Protein AF-A0A932HZC5-F1 (afdb_monomer_lite)

Structure (mmCIF, N/CA/C/O backbone):
data_AF-A0A932HZC5-F1
#
_entry.id   AF-A0A932HZC5-F1
#
loop_
_atom_site.group_PDB
_atom_site.id
_atom_site.type_symbol
_atom_site.label_atom_id
_atom_site.label_alt_id
_atom_site.label_comp_id
_atom_site.label_asym_id
_atom_site.label_entity_id
_atom_site.label_seq_id
_atom_site.pdbx_PDB_ins_code
_atom_site.Cartn_x
_atom_site.Cartn_y
_atom_site.Cartn_z
_atom_site.occupancy
_atom_site.B_iso_or_equiv
_atom_site.auth_seq_id
_atom_site.auth_comp_id
_atom_site.auth_asym_id
_atom_site.auth_atom_id
_atom_site.pdbx_PDB_model_num
ATOM 1 N N . MET A 1 1 ? -11.904 17.164 24.511 1.00 53.81 1 MET A N 1
ATOM 2 C CA . MET A 1 1 ? -12.960 16.806 25.486 1.00 53.81 1 MET A CA 1
ATOM 3 C C . MET A 1 1 ? -12.535 15.476 26.100 1.00 53.81 1 MET A C 1
ATOM 5 O O . MET A 1 1 ? -12.261 14.572 25.329 1.00 53.81 1 MET A O 1
ATOM 9 N N . ASN A 1 2 ? -12.337 15.375 27.420 1.00 72.38 2 ASN A N 1
ATOM 10 C CA . ASN A 1 2 ? -11.712 14.192 28.037 1.00 72.38 2 ASN A CA 1
ATOM 11 C C . ASN A 1 2 ? -12.792 13.166 28.429 1.00 72.38 2 ASN A C 1
ATOM 13 O O . ASN A 1 2 ? -13.271 13.153 29.562 1.00 72.38 2 ASN A O 1
ATOM 17 N N . ASP A 1 3 ? -13.264 12.390 27.454 1.00 83.00 3 ASP A N 1
ATOM 18 C CA . ASP A 1 3 ? -14.324 11.398 27.651 1.00 83.00 3 ASP A CA 1
ATOM 19 C C . ASP A 1 3 ? -13.730 10.025 28.010 1.00 83.00 3 ASP A C 1
ATOM 21 O O . ASP A 1 3 ? -13.139 9.326 27.185 1.00 83.00 3 ASP A O 1
ATOM 25 N N . ASN A 1 4 ? -13.889 9.651 29.281 1.00 90.38 4 ASN A N 1
ATOM 26 C CA . ASN A 1 4 ? -13.332 8.430 29.867 1.00 90.38 4 ASN A CA 1
ATOM 27 C C . ASN A 1 4 ? -14.259 7.211 29.763 1.00 90.38 4 ASN A C 1
ATOM 29 O O . ASN A 1 4 ? -13.963 6.169 30.356 1.00 90.38 4 ASN A O 1
ATOM 33 N N . ARG A 1 5 ? -15.377 7.313 29.036 1.00 91.12 5 ARG A N 1
ATOM 34 C CA . ARG A 1 5 ? -16.278 6.176 28.824 1.00 91.12 5 ARG A CA 1
ATOM 35 C C . ARG A 1 5 ? -15.566 5.045 28.085 1.00 91.12 5 ARG A C 1
ATOM 37 O O . ARG A 1 5 ? -14.747 5.274 27.189 1.00 91.12 5 ARG A O 1
ATOM 44 N N . LYS A 1 6 ? -15.889 3.808 28.460 1.00 92.38 6 LYS A N 1
ATOM 45 C CA . LYS A 1 6 ? -15.480 2.595 27.748 1.00 92.38 6 LYS A CA 1
ATOM 46 C C . LYS A 1 6 ? -16.564 2.189 26.758 1.00 92.38 6 LYS A C 1
ATOM 48 O O . LYS A 1 6 ? -17.717 2.580 26.901 1.00 92.38 6 LYS A O 1
ATOM 53 N N . PHE A 1 7 ? -16.219 1.356 25.780 1.00 90.56 7 PHE A N 1
ATOM 54 C CA . PHE A 1 7 ? -17.148 0.918 24.734 1.00 90.56 7 PHE A CA 1
ATOM 55 C C . PHE A 1 7 ? -18.471 0.349 25.274 1.00 90.56 7 PHE A C 1
ATOM 57 O O . PHE A 1 7 ? -19.540 0.633 24.736 1.00 90.56 7 PHE A O 1
ATOM 64 N N . LYS A 1 8 ? -18.426 -0.399 26.382 1.00 90.19 8 LYS A N 1
ATOM 65 C CA . LYS A 1 8 ? -19.622 -0.951 27.041 1.00 90.19 8 LYS A CA 1
ATOM 66 C C . LYS A 1 8 ? -20.628 0.116 27.507 1.00 90.19 8 LYS A C 1
ATOM 68 O O . LYS A 1 8 ? -21.814 -0.195 27.580 1.00 90.19 8 LYS A O 1
ATOM 73 N N . ASP A 1 9 ? -20.161 1.334 27.783 1.00 92.06 9 ASP A N 1
ATOM 74 C CA . ASP A 1 9 ? -20.947 2.434 28.357 1.00 92.06 9 ASP A CA 1
ATOM 75 C C . ASP A 1 9 ? -21.712 3.232 27.282 1.00 92.06 9 ASP A C 1
ATOM 77 O O . ASP A 1 9 ? -22.499 4.122 27.604 1.00 92.06 9 ASP A O 1
ATOM 81 N N . PHE A 1 10 ? -21.482 2.937 25.998 1.00 90.81 10 PHE A N 1
ATOM 82 C CA . PHE A 1 10 ? -22.176 3.577 24.882 1.00 90.81 10 PHE A CA 1
ATOM 83 C C . PHE A 1 10 ? -23.507 2.879 24.558 1.00 90.81 10 PHE A C 1
ATOM 85 O O . PHE A 1 10 ? -23.646 1.675 24.801 1.00 90.81 10 PHE A O 1
ATOM 92 N N . PRO A 1 11 ? -24.489 3.606 23.997 1.00 93.75 11 PRO A N 1
ATOM 93 C CA . PRO A 1 11 ? -25.746 3.008 23.568 1.00 93.75 11 PRO A CA 1
ATOM 94 C C . PRO A 1 11 ? -25.547 2.043 22.384 1.00 93.75 11 PRO A C 1
ATOM 96 O O . PRO A 1 11 ? -24.526 2.068 21.688 1.00 93.75 11 PRO A O 1
ATOM 99 N N . ASP A 1 12 ? -26.490 1.117 22.211 1.00 92.31 12 ASP A N 1
ATOM 100 C CA . ASP A 1 12 ? -26.321 -0.040 21.319 1.00 92.31 12 ASP A CA 1
ATOM 101 C C . ASP A 1 12 ? -26.259 0.334 19.832 1.00 92.31 12 ASP A C 1
ATOM 103 O O . ASP A 1 12 ? -25.572 -0.326 19.049 1.00 92.31 12 ASP A O 1
ATOM 107 N N . ASP A 1 13 ? -26.902 1.434 19.447 1.00 92.06 13 ASP A N 1
ATOM 108 C CA . ASP A 1 13 ? -26.810 2.034 18.115 1.00 92.06 13 ASP A CA 1
ATOM 109 C C . ASP A 1 13 ? -25.368 2.451 17.783 1.00 92.06 13 ASP A C 1
ATOM 111 O O . ASP A 1 13 ? -24.840 2.123 16.716 1.00 92.06 13 ASP A O 1
ATOM 115 N N . TYR A 1 14 ? -24.689 3.096 18.734 1.00 89.19 14 TYR A N 1
ATOM 116 C CA . TYR A 1 14 ? -23.293 3.491 18.598 1.00 89.19 14 TYR A CA 1
ATOM 117 C C . TYR A 1 14 ? -22.369 2.272 18.530 1.00 89.19 14 TYR A C 1
ATOM 119 O O . TYR A 1 14 ? -21.475 2.207 17.683 1.00 89.19 14 TYR A O 1
ATOM 127 N N . LYS A 1 15 ? -22.607 1.270 19.384 1.00 88.12 15 LYS A N 1
ATOM 128 C CA . LYS A 1 15 ? -21.836 0.019 19.376 1.00 88.12 15 LYS A CA 1
ATOM 129 C C . LYS A 1 15 ? -21.941 -0.701 18.035 1.00 88.12 15 LYS A C 1
ATOM 131 O O . LYS A 1 15 ? -20.916 -1.121 17.497 1.00 88.12 15 LYS A O 1
ATOM 136 N N . SER A 1 16 ? -23.154 -0.799 17.488 1.00 89.56 16 SER A N 1
ATOM 137 C CA . SER A 1 16 ? -23.415 -1.383 16.169 1.00 89.56 16 SER A CA 1
ATOM 138 C C . SER A 1 16 ? -22.640 -0.648 15.073 1.00 89.56 16 SER A C 1
ATOM 140 O O . SER A 1 16 ? -21.937 -1.280 14.282 1.00 89.56 16 SER A O 1
ATOM 142 N N . LYS A 1 17 ? -22.666 0.690 15.087 1.00 90.00 17 LYS A N 1
ATOM 143 C CA . LYS A 1 17 ? -21.930 1.517 14.123 1.00 90.00 17 LYS A CA 1
ATOM 144 C C . LYS A 1 17 ? -20.417 1.283 14.181 1.00 90.00 17 LYS A C 1
ATOM 146 O O . LYS A 1 17 ? -19.801 1.046 13.147 1.00 90.00 17 LYS A O 1
ATOM 151 N N . ILE A 1 18 ? -19.820 1.279 15.373 1.00 86.69 18 ILE A N 1
ATOM 152 C CA . ILE A 1 18 ? -18.379 1.030 15.545 1.00 86.69 18 ILE A CA 1
ATOM 153 C C . ILE A 1 18 ? -17.994 -0.396 15.124 1.00 86.69 18 ILE A C 1
ATOM 155 O O . ILE A 1 18 ? -16.934 -0.600 14.535 1.00 86.69 18 ILE A O 1
ATOM 159 N N . HIS A 1 19 ? -18.847 -1.391 15.381 1.00 85.88 19 HIS A N 1
ATOM 160 C CA . HIS A 1 19 ? -18.636 -2.758 14.895 1.00 85.88 19 HIS A CA 1
ATOM 161 C C . HIS A 1 19 ? -18.672 -2.844 13.365 1.00 85.88 19 HIS A C 1
ATOM 163 O O . HIS A 1 19 ? -17.817 -3.503 12.765 1.00 85.88 19 HIS A O 1
ATOM 169 N N . GLN A 1 20 ? -19.632 -2.166 12.730 1.00 86.75 20 GLN A N 1
ATOM 170 C CA . GLN A 1 20 ? -19.705 -2.061 11.274 1.00 86.75 20 GLN A CA 1
ATOM 171 C C . GLN A 1 20 ? -18.472 -1.354 10.711 1.00 86.75 20 GLN A C 1
ATOM 173 O O . GLN A 1 20 ? -17.889 -1.845 9.748 1.00 86.75 20 GLN A O 1
ATOM 178 N N . GLU A 1 21 ? -18.024 -0.259 11.329 1.00 84.25 21 GLU A N 1
ATOM 179 C CA . GLU A 1 21 ? -16.814 0.455 10.919 1.00 84.25 21 GLU A CA 1
ATOM 180 C C . GLU A 1 21 ? -15.572 -0.435 11.044 1.00 84.25 21 GLU A C 1
ATOM 182 O O . GLU A 1 21 ? -14.872 -0.619 10.049 1.00 84.25 21 GLU A O 1
ATOM 187 N N . HIS A 1 22 ? -15.344 -1.077 12.194 1.00 83.31 22 HIS A N 1
ATOM 188 C CA . HIS A 1 22 ? -14.241 -2.024 12.404 1.00 83.31 22 HIS A CA 1
ATOM 189 C C . HIS A 1 22 ? -14.222 -3.144 11.353 1.00 83.31 22 HIS A C 1
ATOM 191 O O . HIS A 1 22 ? -13.186 -3.415 10.743 1.00 83.31 22 HIS A O 1
ATOM 197 N N . THR A 1 23 ? -15.384 -3.750 11.097 1.00 82.69 23 THR A N 1
ATOM 198 C CA . THR A 1 23 ? -15.539 -4.804 10.084 1.00 82.69 23 THR A CA 1
ATOM 199 C C . THR A 1 23 ? -15.273 -4.257 8.682 1.00 82.69 23 THR A C 1
ATOM 201 O O . THR A 1 23 ? -14.581 -4.885 7.884 1.00 82.69 23 THR A O 1
ATOM 204 N N . SER A 1 24 ? -15.758 -3.049 8.385 1.00 81.50 24 SER A N 1
ATOM 205 C CA . SER A 1 24 ? -15.530 -2.395 7.099 1.00 81.50 24 SER A CA 1
ATOM 206 C C . SER A 1 24 ? -14.059 -2.059 6.873 1.00 81.50 24 SER A C 1
ATOM 208 O O . SER A 1 24 ? -13.595 -2.216 5.753 1.00 81.50 24 SER A O 1
ATOM 210 N N . TYR A 1 25 ? -13.304 -1.652 7.898 1.00 78.00 25 TYR A N 1
ATOM 211 C CA . TYR A 1 25 ? -11.867 -1.397 7.776 1.00 78.00 25 TYR A CA 1
ATOM 212 C C . TYR A 1 25 ? -11.075 -2.675 7.528 1.00 78.00 25 TYR A C 1
ATOM 214 O O . TYR A 1 25 ? -10.099 -2.641 6.786 1.00 78.00 25 TYR A O 1
ATOM 222 N N . TYR A 1 26 ? -11.508 -3.792 8.112 1.00 74.69 26 TYR A N 1
ATOM 223 C CA . TYR A 1 26 ? -10.909 -5.095 7.851 1.00 74.69 26 TYR A CA 1
ATOM 224 C C . TYR A 1 26 ? -11.124 -5.519 6.388 1.00 74.69 26 TYR A C 1
ATOM 226 O O . TYR A 1 26 ? -10.158 -5.750 5.666 1.00 74.69 26 TYR A O 1
ATOM 234 N N . ILE A 1 27 ? -12.379 -5.502 5.921 1.00 74.88 27 ILE A N 1
ATOM 235 C CA . ILE A 1 27 ? -12.749 -5.921 4.557 1.00 74.88 27 ILE A CA 1
ATOM 236 C C . ILE A 1 27 ? -12.207 -4.948 3.498 1.00 74.88 27 ILE A C 1
ATOM 238 O O . ILE A 1 27 ? -11.546 -5.356 2.547 1.00 74.88 27 ILE A O 1
ATOM 242 N N . ARG A 1 28 ? -12.439 -3.636 3.664 1.00 75.38 28 ARG A N 1
ATOM 243 C CA . ARG A 1 28 ? -11.941 -2.610 2.728 1.00 75.38 28 ARG A CA 1
ATOM 244 C C . ARG A 1 28 ? -10.423 -2.552 2.716 1.00 75.38 28 ARG A C 1
ATOM 246 O O . ARG A 1 28 ? -9.863 -2.196 1.687 1.00 75.38 28 ARG A O 1
ATOM 253 N N . GLY A 1 29 ? -9.770 -2.862 3.835 1.00 69.50 29 GLY A N 1
ATOM 254 C CA . GLY A 1 29 ? -8.318 -2.910 3.903 1.00 69.50 29 GLY A CA 1
ATOM 255 C C . GLY A 1 29 ? -7.750 -3.947 2.953 1.00 69.50 29 GLY A C 1
ATOM 256 O O . GLY A 1 29 ? -6.913 -3.614 2.117 1.00 69.50 29 GLY A O 1
ATOM 257 N N . GLU A 1 30 ? -8.267 -5.168 3.018 1.00 68.12 30 GLU A N 1
ATOM 258 C CA . GLU A 1 30 ? -7.857 -6.262 2.141 1.00 68.12 30 GLU A CA 1
ATOM 259 C C . GLU A 1 30 ? -8.170 -5.967 0.663 1.00 68.12 30 GLU A C 1
ATOM 261 O O . GLU A 1 30 ? -7.286 -6.058 -0.193 1.00 68.12 30 GLU A O 1
ATOM 266 N N . ASP A 1 31 ? -9.385 -5.499 0.361 1.00 73.69 31 ASP A N 1
ATOM 267 C CA . ASP A 1 31 ? -9.786 -5.163 -1.010 1.00 73.69 31 ASP A CA 1
ATOM 268 C C . ASP A 1 31 ? -8.974 -4.004 -1.600 1.00 73.69 31 ASP A C 1
ATOM 270 O O . ASP A 1 31 ? -8.542 -4.071 -2.753 1.00 73.69 31 ASP A O 1
ATOM 274 N N . GLN A 1 32 ? -8.723 -2.940 -0.831 1.00 70.06 32 GLN A N 1
ATOM 275 C CA . GLN A 1 32 ? -7.917 -1.815 -1.307 1.00 70.06 32 GLN A CA 1
ATOM 276 C C . GLN A 1 32 ? -6.448 -2.192 -1.481 1.00 70.06 32 GLN A C 1
ATOM 278 O O . GLN A 1 32 ? -5.817 -1.697 -2.414 1.00 70.06 32 GLN A O 1
ATOM 283 N N . ILE A 1 33 ? -5.905 -3.076 -0.638 1.00 67.44 33 ILE A N 1
ATOM 284 C CA . ILE A 1 33 ? -4.558 -3.631 -0.824 1.00 67.44 33 ILE A CA 1
ATOM 285 C C . ILE A 1 33 ? -4.480 -4.383 -2.151 1.00 67.44 33 ILE A C 1
ATOM 287 O O . ILE A 1 33 ? -3.577 -4.124 -2.948 1.00 67.44 33 ILE A O 1
ATOM 291 N N . ASN A 1 34 ? -5.449 -5.256 -2.420 1.00 67.19 34 ASN A N 1
ATOM 292 C CA . ASN A 1 34 ? -5.485 -6.055 -3.641 1.00 67.19 34 ASN A CA 1
ATOM 293 C C . ASN A 1 34 ? -5.682 -5.186 -4.892 1.00 67.19 34 ASN A C 1
ATOM 295 O O . ASN A 1 34 ? -4.973 -5.358 -5.885 1.00 67.19 34 ASN A O 1
ATOM 299 N N . GLN A 1 35 ? -6.589 -4.206 -4.843 1.00 69.50 35 GLN A N 1
ATOM 300 C CA . GLN A 1 35 ? -6.820 -3.275 -5.951 1.00 69.50 35 GLN A CA 1
ATOM 301 C C . GLN A 1 35 ? -5.615 -2.367 -6.207 1.00 69.50 35 GLN A C 1
ATOM 303 O O . GLN A 1 35 ? -5.247 -2.169 -7.366 1.00 69.50 35 GLN A O 1
ATOM 308 N N . ALA A 1 36 ? -4.976 -1.846 -5.155 1.00 66.19 36 ALA A N 1
ATOM 309 C CA . ALA A 1 36 ? -3.764 -1.045 -5.284 1.00 66.19 36 ALA A CA 1
ATOM 310 C C . ALA A 1 36 ? -2.631 -1.882 -5.885 1.00 66.19 36 ALA A C 1
ATOM 312 O O . ALA A 1 36 ? -2.040 -1.469 -6.881 1.00 66.19 36 ALA A O 1
ATOM 313 N N . ALA A 1 37 ? -2.376 -3.082 -5.354 1.00 64.19 37 ALA A N 1
ATOM 314 C CA . ALA A 1 37 ? -1.372 -3.997 -5.891 1.00 64.19 37 ALA A CA 1
ATOM 315 C C . ALA A 1 37 ? -1.627 -4.308 -7.374 1.00 64.19 37 ALA A C 1
ATOM 317 O O . ALA A 1 37 ? -0.707 -4.213 -8.186 1.00 64.19 37 ALA A O 1
ATOM 318 N N . PHE A 1 38 ? -2.876 -4.588 -7.757 1.00 67.44 38 PHE A N 1
ATOM 319 C CA . PHE A 1 38 ? -3.254 -4.829 -9.149 1.00 67.44 38 PHE A CA 1
ATOM 320 C C . PHE A 1 38 ? -3.022 -3.604 -10.049 1.00 67.44 38 PHE A C 1
ATOM 322 O O . PHE A 1 38 ? -2.446 -3.730 -11.132 1.00 67.44 38 PHE A O 1
ATOM 329 N N . LEU A 1 39 ? -3.418 -2.407 -9.604 1.00 64.94 39 LEU A N 1
ATOM 330 C CA . LEU A 1 39 ? -3.184 -1.149 -10.321 1.00 64.94 39 LEU A CA 1
ATOM 331 C C . LEU A 1 39 ? -1.693 -0.865 -10.505 1.00 64.94 39 LEU A C 1
ATOM 333 O O . LEU A 1 39 ? -1.292 -0.485 -11.606 1.00 64.94 39 LEU A O 1
ATOM 337 N N . TYR A 1 40 ? -0.879 -1.074 -9.471 1.00 63.81 40 TYR A N 1
ATOM 338 C CA . TYR A 1 40 ? 0.569 -0.900 -9.548 1.00 63.81 40 TYR A CA 1
ATOM 339 C C . TYR A 1 40 ? 1.196 -1.911 -10.502 1.00 63.81 40 TYR A C 1
ATOM 341 O O . TYR A 1 40 ? 1.900 -1.498 -11.417 1.00 63.81 40 TYR A O 1
ATOM 349 N N . ILE A 1 41 ? 0.881 -3.205 -10.376 1.00 61.56 41 ILE A N 1
ATOM 350 C CA . ILE A 1 41 ? 1.348 -4.241 -11.310 1.00 61.56 41 ILE A CA 1
ATOM 351 C C . ILE A 1 41 ? 0.989 -3.856 -12.752 1.00 61.56 41 ILE A C 1
ATOM 353 O O . ILE A 1 41 ? 1.851 -3.883 -13.629 1.00 61.56 41 ILE A O 1
ATOM 357 N N . LYS A 1 42 ? -0.248 -3.411 -12.999 1.00 63.66 42 LYS A N 1
ATOM 358 C CA . LYS A 1 42 ? -0.702 -2.973 -14.326 1.00 63.66 42 LYS A CA 1
ATOM 359 C C . LYS A 1 42 ? 0.088 -1.771 -14.856 1.00 63.66 42 LYS A C 1
ATOM 361 O O . LYS A 1 42 ? 0.534 -1.804 -16.001 1.00 63.66 42 LYS A O 1
ATOM 366 N N . HIS A 1 43 ? 0.282 -0.725 -14.051 1.00 59.91 43 HIS A N 1
ATOM 367 C CA . HIS A 1 43 ? 1.078 0.445 -14.447 1.00 59.91 43 HIS A CA 1
ATOM 368 C C . HIS A 1 43 ? 2.539 0.074 -14.709 1.00 59.91 43 HIS A C 1
ATOM 370 O O . HIS A 1 43 ? 3.153 0.601 -15.633 1.00 59.91 43 HIS A O 1
ATOM 376 N N . LEU A 1 44 ? 3.081 -0.871 -13.945 1.00 60.91 44 LEU A N 1
ATOM 377 C CA . LEU A 1 44 ? 4.453 -1.340 -14.083 1.00 60.91 44 LEU A CA 1
ATOM 378 C C . LEU A 1 44 ? 4.650 -2.177 -15.350 1.00 60.91 44 LEU A C 1
ATOM 380 O O . LEU A 1 44 ? 5.640 -1.976 -16.051 1.00 60.91 44 LEU A O 1
ATOM 384 N N . PHE A 1 45 ? 3.694 -3.041 -15.704 1.00 58.91 45 PHE A N 1
ATOM 385 C CA . PHE A 1 45 ? 3.686 -3.724 -17.001 1.00 58.91 45 PHE A CA 1
ATOM 386 C C . PHE A 1 45 ? 3.52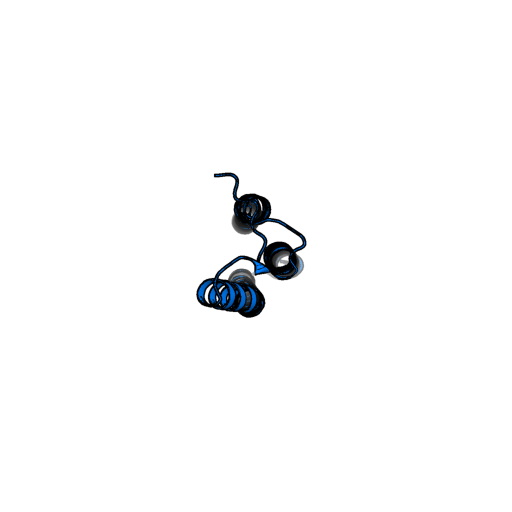5 -2.745 -18.169 1.00 58.91 45 PHE A C 1
ATOM 388 O O . PHE A 1 45 ? 4.172 -2.926 -19.195 1.00 58.91 45 PHE A O 1
ATOM 395 N N . LEU A 1 46 ? 2.718 -1.690 -18.023 1.00 62.41 46 LEU A N 1
ATOM 396 C CA . LEU A 1 46 ? 2.557 -0.660 -19.056 1.00 62.41 46 LEU A CA 1
ATOM 397 C C . LEU A 1 46 ? 3.830 0.175 -19.256 1.00 62.41 46 LEU A C 1
ATOM 399 O O . LEU A 1 46 ? 4.241 0.382 -20.394 1.00 62.41 46 LEU A O 1
ATOM 403 N N . LEU A 1 47 ? 4.478 0.619 -18.176 1.00 61.09 47 LEU A N 1
ATOM 404 C CA . LEU A 1 47 ? 5.697 1.432 -18.243 1.00 61.09 47 LEU A CA 1
ATOM 405 C C . LEU A 1 47 ? 6.907 0.615 -18.718 1.00 61.09 47 LEU A C 1
ATOM 407 O O . LEU A 1 47 ? 7.611 1.044 -19.631 1.00 61.09 47 LEU A O 1
ATOM 411 N N . ASN A 1 48 ? 7.125 -0.580 -18.160 1.00 64.12 48 ASN A N 1
ATOM 412 C CA . ASN A 1 48 ? 8.251 -1.434 -18.557 1.00 64.12 48 ASN A CA 1
ATOM 413 C C . ASN A 1 48 ? 8.011 -2.141 -19.889 1.00 64.12 48 ASN A C 1
ATOM 415 O O . ASN A 1 48 ? 8.923 -2.216 -20.708 1.00 64.12 48 ASN A O 1
ATOM 419 N N . GLY A 1 49 ? 6.794 -2.629 -20.136 1.00 56.44 49 GLY A N 1
ATOM 420 C CA . GLY A 1 49 ? 6.416 -3.229 -21.413 1.00 56.44 49 GLY A CA 1
ATOM 421 C C . GLY A 1 49 ? 6.443 -2.202 -22.541 1.00 56.44 49 GLY A C 1
ATOM 422 O O . GLY A 1 49 ? 7.039 -2.465 -23.579 1.00 56.44 49 GLY A O 1
ATOM 423 N N . GLY A 1 50 ? 5.898 -1.002 -22.324 1.00 58.97 50 GLY A N 1
ATOM 424 C CA . GLY A 1 50 ? 5.959 0.094 -23.292 1.00 58.97 50 GLY A CA 1
ATOM 425 C C . GLY A 1 50 ? 7.389 0.569 -23.563 1.00 58.97 50 GLY A C 1
ATOM 426 O O . GLY A 1 50 ? 7.770 0.722 -24.721 1.00 58.97 50 GLY A O 1
ATOM 427 N N . GLY A 1 51 ? 8.208 0.730 -22.518 1.00 58.28 51 GLY A N 1
ATOM 428 C CA . GLY A 1 51 ? 9.618 1.109 -22.649 1.00 58.28 51 GLY A CA 1
ATOM 429 C C . GLY A 1 51 ? 10.460 0.052 -23.368 1.00 58.28 51 GLY A C 1
ATOM 430 O O . GLY A 1 51 ? 11.216 0.377 -24.282 1.00 58.28 51 GLY A O 1
ATOM 431 N N . ALA A 1 52 ? 10.292 -1.226 -23.025 1.00 58.06 52 ALA A N 1
ATOM 432 C CA . ALA A 1 52 ? 11.000 -2.317 -23.687 1.00 58.06 52 ALA A CA 1
ATOM 433 C C . ALA A 1 52 ? 10.546 -2.502 -25.137 1.00 58.06 52 ALA A C 1
ATOM 435 O O . ALA A 1 52 ? 11.391 -2.673 -26.010 1.00 58.06 52 ALA A O 1
ATOM 436 N N . VAL A 1 53 ? 9.244 -2.396 -25.422 1.00 59.44 53 VAL A N 1
ATOM 437 C CA . VAL A 1 53 ? 8.727 -2.404 -26.798 1.00 59.44 53 VAL A CA 1
ATOM 438 C C . VAL A 1 53 ? 9.255 -1.206 -27.580 1.00 59.44 53 VAL A C 1
ATOM 440 O O . VAL A 1 53 ? 9.637 -1.388 -28.730 1.00 59.44 53 VAL A O 1
ATOM 443 N N . ALA A 1 54 ? 9.358 -0.011 -26.994 1.00 61.12 54 ALA A N 1
ATOM 444 C CA . ALA A 1 54 ? 9.925 1.159 -27.668 1.00 61.12 54 ALA A CA 1
ATOM 445 C C . ALA A 1 54 ? 11.410 0.963 -28.017 1.00 61.12 54 ALA A C 1
ATOM 447 O O . ALA A 1 54 ? 11.814 1.211 -29.153 1.00 61.12 54 ALA A O 1
ATOM 448 N N . VAL A 1 55 ? 12.215 0.445 -27.083 1.00 57.91 55 VAL A N 1
ATOM 449 C CA . VAL A 1 55 ? 13.642 0.158 -27.315 1.00 57.91 55 VAL A CA 1
ATOM 450 C C . VAL A 1 55 ? 13.829 -0.988 -28.317 1.00 57.91 55 VAL A C 1
ATOM 452 O O . VAL A 1 55 ? 14.677 -0.899 -29.205 1.00 57.91 55 VAL A O 1
ATOM 455 N N . LEU A 1 56 ? 13.021 -2.048 -28.225 1.00 57.34 56 LEU A N 1
ATOM 456 C CA . LEU A 1 56 ? 13.037 -3.164 -29.173 1.00 57.34 56 LEU A CA 1
ATOM 457 C C . LEU A 1 56 ? 12.527 -2.754 -30.558 1.00 57.34 56 LEU A C 1
ATOM 459 O O . LEU A 1 56 ? 13.072 -3.229 -31.544 1.00 57.34 56 LEU A O 1
ATOM 463 N N . SER A 1 57 ? 11.545 -1.854 -30.654 1.00 56.41 57 SER A N 1
ATOM 464 C CA . SER A 1 57 ? 11.044 -1.314 -31.927 1.00 56.41 57 SER A CA 1
ATOM 465 C C . SER A 1 57 ? 12.069 -0.387 -32.575 1.00 56.41 57 SER A C 1
ATOM 467 O O . SER A 1 57 ? 12.303 -0.490 -33.775 1.00 56.41 57 SER A O 1
ATOM 469 N N . T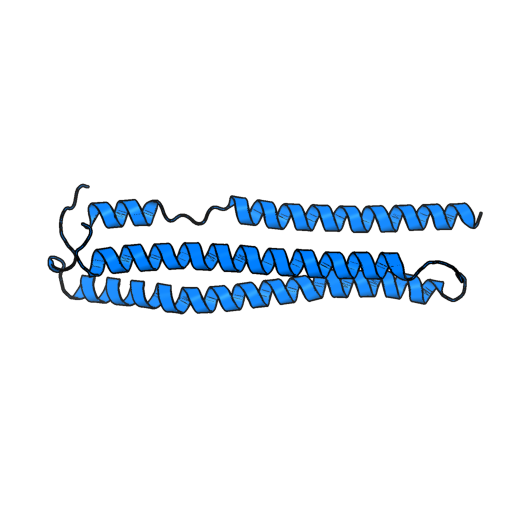YR A 1 58 ? 12.750 0.455 -31.787 1.00 58.34 58 TYR A N 1
ATOM 470 C CA . TYR A 1 58 ? 13.888 1.245 -32.261 1.00 58.34 58 TYR A CA 1
ATOM 471 C C . TYR A 1 58 ? 15.016 0.339 -32.777 1.00 58.34 58 TYR A C 1
ATOM 473 O O . TYR A 1 58 ? 15.529 0.565 -33.875 1.00 58.34 58 TYR A O 1
ATOM 481 N N . LYS A 1 59 ? 15.348 -0.740 -32.048 1.00 56.62 59 LYS A N 1
ATOM 482 C CA . LYS A 1 59 ? 16.299 -1.764 -32.512 1.00 56.62 59 LYS A CA 1
ATOM 483 C C . LYS A 1 59 ? 15.812 -2.485 -33.772 1.00 56.62 59 LYS A C 1
ATOM 485 O O . LYS A 1 59 ? 16.568 -2.604 -34.725 1.00 56.62 59 LYS A O 1
ATOM 490 N N . GLY A 1 60 ? 14.564 -2.945 -33.816 1.00 55.12 60 GLY A N 1
ATOM 491 C CA . GLY A 1 60 ? 13.977 -3.653 -34.959 1.00 55.12 60 GLY A CA 1
ATOM 492 C C . GLY A 1 60 ? 13.964 -2.808 -36.234 1.00 55.12 60 GLY A C 1
ATOM 493 O O . GLY A 1 60 ? 14.298 -3.309 -37.302 1.00 55.12 60 GLY A O 1
ATOM 494 N N . ALA A 1 61 ? 13.687 -1.508 -36.110 1.00 55.53 61 ALA A N 1
ATOM 495 C CA . ALA A 1 61 ? 13.776 -0.551 -37.211 1.00 55.53 61 ALA A CA 1
ATOM 496 C C . ALA A 1 61 ? 15.225 -0.264 -37.667 1.00 55.53 61 ALA A C 1
ATOM 498 O O . ALA A 1 61 ? 15.434 0.178 -38.795 1.00 55.53 61 ALA A O 1
ATOM 499 N N . THR A 1 62 ? 16.233 -0.515 -36.821 1.00 51.56 62 THR A N 1
ATOM 500 C CA . THR A 1 62 ? 17.662 -0.286 -37.119 1.00 51.56 62 THR A CA 1
ATOM 501 C C . THR A 1 62 ? 18.462 -1.562 -37.428 1.00 51.56 62 THR A C 1
ATOM 503 O O . THR A 1 62 ? 19.580 -1.458 -37.936 1.00 51.56 62 THR A O 1
ATOM 506 N N . PHE A 1 63 ? 17.897 -2.761 -37.225 1.00 46.91 63 PHE A N 1
ATOM 507 C CA . PHE A 1 63 ? 18.530 -4.068 -37.485 1.00 46.91 63 PHE A CA 1
ATOM 508 C C . PHE A 1 63 ? 18.994 -4.261 -38.937 1.00 46.91 63 PHE A C 1
ATOM 510 O O . PHE A 1 63 ? 19.903 -5.043 -39.194 1.00 46.91 63 PHE A O 1
ATOM 517 N N . THR A 1 64 ? 18.455 -3.499 -39.890 1.00 46.34 64 THR A N 1
ATOM 518 C CA . THR A 1 64 ? 18.970 -3.464 -41.266 1.00 46.34 64 THR A CA 1
ATOM 519 C C . THR A 1 64 ? 20.367 -2.836 -41.403 1.00 46.34 64 THR A C 1
ATOM 521 O O . THR A 1 64 ? 20.912 -2.868 -42.503 1.00 46.34 64 THR A O 1
ATOM 524 N N . LYS A 1 65 ? 20.966 -2.248 -40.348 1.00 49.28 65 LYS A N 1
ATOM 525 C CA . LYS A 1 65 ? 22.264 -1.538 -40.435 1.00 49.28 65 LYS A CA 1
ATOM 526 C C . LYS A 1 65 ? 23.253 -1.734 -39.269 1.00 49.28 65 LYS A C 1
ATOM 528 O O . LYS A 1 65 ? 24.333 -1.155 -39.326 1.00 49.28 65 LYS A O 1
ATOM 533 N N . LEU A 1 66 ? 22.943 -2.508 -38.223 1.00 47.22 66 LEU A N 1
ATOM 534 C CA . LEU A 1 66 ? 23.753 -2.541 -36.988 1.00 47.22 66 LEU A CA 1
ATOM 535 C C . LEU A 1 66 ? 24.001 -3.970 -36.463 1.00 47.22 66 LEU A C 1
ATOM 537 O O . LEU A 1 66 ? 23.126 -4.512 -35.790 1.00 47.22 66 LEU A O 1
ATOM 541 N N . PRO A 1 67 ? 25.179 -4.575 -36.713 1.00 46.34 67 PRO A N 1
ATOM 542 C CA . PRO A 1 67 ? 25.473 -5.941 -36.268 1.00 46.34 67 PRO A CA 1
ATOM 543 C C . PRO A 1 67 ? 25.906 -6.083 -34.792 1.00 46.34 67 PRO A C 1
ATOM 545 O O . PRO A 1 67 ? 25.887 -7.200 -34.295 1.00 46.34 67 PRO A O 1
ATOM 548 N N . ASP A 1 68 ? 26.232 -5.002 -34.063 1.00 52.88 68 ASP A N 1
ATOM 549 C CA . ASP A 1 68 ? 26.964 -5.114 -32.777 1.00 52.88 68 ASP A CA 1
ATOM 550 C C . ASP A 1 68 ? 26.380 -4.356 -31.565 1.00 52.88 68 ASP A C 1
ATOM 552 O O . ASP A 1 68 ? 27.036 -4.215 -30.530 1.00 52.88 68 ASP A O 1
ATOM 556 N N . LEU A 1 69 ? 25.128 -3.883 -31.611 1.00 52.22 69 LEU A N 1
ATOM 557 C CA . LEU A 1 69 ? 24.498 -3.346 -30.394 1.00 52.22 69 LEU A CA 1
ATOM 558 C C . LEU A 1 69 ? 24.020 -4.495 -29.499 1.00 52.22 69 LEU A C 1
ATOM 560 O O . LEU A 1 69 ? 22.911 -5.016 -29.674 1.00 52.22 69 LEU A O 1
ATOM 564 N N . SER A 1 70 ? 24.845 -4.861 -28.514 1.00 54.69 70 SER A N 1
ATOM 565 C CA . SER A 1 70 ? 24.569 -5.925 -27.545 1.00 54.69 70 SER A CA 1
ATOM 566 C C . SER A 1 70 ? 23.138 -5.829 -26.984 1.00 54.69 70 SER A C 1
ATOM 568 O O . SER A 1 70 ? 22.616 -4.764 -26.636 1.00 54.69 70 SER A O 1
ATOM 570 N N . LEU A 1 71 ? 22.434 -6.962 -26.940 1.00 57.50 71 LEU A N 1
ATOM 571 C CA . LEU A 1 71 ? 21.091 -7.082 -26.350 1.00 57.50 71 LEU A CA 1
ATOM 572 C C . LEU A 1 71 ? 21.074 -6.797 -24.835 1.00 57.50 71 LEU A C 1
ATOM 574 O O . LEU A 1 71 ? 19.997 -6.672 -24.258 1.00 57.50 71 LEU A O 1
ATOM 578 N N . GLY A 1 72 ? 22.249 -6.657 -24.210 1.00 61.69 72 GLY A N 1
ATOM 579 C CA . GLY A 1 72 ? 22.422 -6.553 -22.765 1.00 61.69 72 GLY A CA 1
ATOM 580 C C . GLY A 1 72 ? 21.753 -5.333 -22.139 1.00 61.69 72 GLY A C 1
ATOM 581 O O . GLY A 1 72 ? 21.052 -5.487 -21.147 1.00 61.69 72 GLY A O 1
ATOM 582 N N . TYR A 1 73 ? 21.901 -4.137 -22.717 1.00 64.06 73 TYR A N 1
ATOM 583 C CA . TYR A 1 73 ? 21.377 -2.914 -22.092 1.00 64.06 73 TYR A CA 1
ATOM 584 C C . TYR A 1 73 ? 19.840 -2.831 -22.076 1.00 64.06 73 TYR A C 1
ATOM 586 O O . TYR A 1 73 ? 19.286 -2.591 -21.005 1.00 64.06 73 TYR A O 1
ATOM 594 N N . PRO A 1 74 ? 19.110 -3.098 -23.179 1.00 62.78 74 PRO A N 1
ATOM 595 C CA . PRO A 1 74 ? 17.645 -3.144 -23.148 1.00 62.78 74 PRO A CA 1
ATOM 596 C C . PRO A 1 74 ? 17.091 -4.177 -22.163 1.00 62.78 74 PRO A C 1
ATOM 598 O O . PRO A 1 74 ? 16.144 -3.889 -21.432 1.00 62.78 74 PRO A O 1
ATOM 601 N N . LEU A 1 75 ? 17.704 -5.367 -22.110 1.00 65.38 75 LEU A N 1
ATOM 602 C CA . LEU A 1 75 ? 17.336 -6.394 -21.138 1.00 65.38 75 LEU A CA 1
ATOM 603 C C . LEU A 1 75 ? 17.641 -5.956 -19.702 1.00 65.38 75 LEU A C 1
ATOM 605 O O . LEU A 1 75 ? 16.844 -6.230 -18.808 1.00 65.38 75 LEU A O 1
ATOM 609 N N . LEU A 1 76 ? 18.754 -5.256 -19.472 1.00 66.44 76 LEU A N 1
ATOM 610 C CA . LEU A 1 76 ? 19.116 -4.722 -18.161 1.00 66.44 76 LEU A CA 1
ATOM 611 C C . LEU A 1 76 ? 18.102 -3.675 -17.687 1.00 66.44 76 LEU A C 1
ATOM 613 O O . LEU A 1 76 ? 17.636 -3.767 -16.556 1.00 66.44 76 LEU A O 1
ATOM 617 N N . PHE A 1 77 ? 17.703 -2.732 -18.545 1.00 65.50 77 PHE A N 1
ATOM 618 C CA . PHE A 1 77 ? 16.674 -1.740 -18.210 1.00 65.50 77 PHE A CA 1
ATOM 619 C C . PHE A 1 77 ? 15.310 -2.384 -17.953 1.00 65.50 77 PHE A C 1
ATOM 621 O O . PHE A 1 77 ? 14.645 -2.015 -16.988 1.00 65.50 77 PHE A O 1
ATOM 628 N N . LEU A 1 78 ? 14.923 -3.391 -18.746 1.00 67.81 78 LEU A N 1
ATOM 629 C CA . LEU A 1 78 ? 13.714 -4.176 -18.489 1.00 67.81 78 LEU A CA 1
ATOM 630 C C . LEU A 1 78 ? 13.789 -4.886 -17.127 1.00 67.81 78 LEU A C 1
ATOM 632 O O . LEU A 1 78 ? 12.845 -4.826 -16.343 1.00 67.81 78 LEU A O 1
ATOM 636 N N . THR A 1 79 ? 14.918 -5.531 -16.827 1.00 67.50 79 THR A N 1
ATOM 637 C CA . THR A 1 79 ? 15.112 -6.292 -15.583 1.00 67.50 79 THR A CA 1
ATOM 638 C C . THR A 1 79 ? 15.121 -5.374 -14.361 1.00 67.50 79 THR A C 1
ATOM 640 O O . THR A 1 79 ? 14.432 -5.653 -13.383 1.00 67.50 79 THR A O 1
ATOM 643 N N . LEU A 1 80 ? 15.836 -4.247 -14.421 1.00 68.00 80 LEU A N 1
ATOM 644 C CA . LEU A 1 80 ? 15.822 -3.227 -13.369 1.00 68.00 80 LEU A CA 1
ATOM 645 C C . LEU A 1 80 ? 14.418 -2.656 -13.184 1.00 68.00 80 LEU A C 1
ATOM 647 O O . LEU A 1 80 ? 13.948 -2.546 -12.055 1.00 68.00 80 LEU A O 1
ATOM 651 N N . GLY A 1 81 ? 13.726 -2.371 -14.285 1.00 68.00 81 GLY A N 1
ATOM 652 C CA . GLY A 1 81 ? 12.334 -1.956 -14.283 1.00 68.00 81 GLY A CA 1
ATOM 653 C C . GLY A 1 81 ? 11.445 -2.918 -13.500 1.00 68.00 81 GLY A C 1
ATOM 654 O O . GLY A 1 81 ? 10.734 -2.485 -12.594 1.00 68.00 81 GLY A O 1
ATOM 655 N N . LEU A 1 82 ? 11.531 -4.224 -13.771 1.00 69.75 82 LEU A N 1
ATOM 656 C CA . LEU A 1 82 ? 10.786 -5.265 -13.051 1.00 69.75 82 LEU A CA 1
ATOM 657 C C . LEU A 1 82 ? 11.177 -5.368 -11.567 1.00 69.75 82 LEU A C 1
ATOM 659 O O . LEU A 1 82 ? 10.299 -5.497 -10.715 1.00 69.75 82 LEU A O 1
ATOM 663 N N . ILE A 1 83 ? 12.468 -5.271 -11.238 1.00 72.94 83 ILE A N 1
ATOM 664 C CA . ILE A 1 83 ? 12.951 -5.338 -9.849 1.00 72.94 83 ILE A CA 1
ATOM 665 C C . ILE A 1 83 ? 12.428 -4.151 -9.037 1.00 72.94 83 ILE A C 1
ATOM 667 O O . ILE A 1 83 ? 11.825 -4.349 -7.982 1.00 72.94 83 ILE A O 1
ATOM 671 N N . PHE A 1 84 ? 12.597 -2.922 -9.533 1.00 69.19 84 PHE A N 1
ATOM 672 C CA . PHE A 1 84 ? 12.070 -1.735 -8.859 1.00 69.19 84 PHE A CA 1
ATOM 673 C C . PHE A 1 84 ? 10.553 -1.822 -8.723 1.00 69.19 84 PHE A C 1
ATOM 675 O O . PHE A 1 84 ? 10.025 -1.547 -7.654 1.00 69.19 84 PHE A O 1
ATOM 682 N N . SER A 1 85 ? 9.857 -2.309 -9.749 1.00 68.00 85 SER A N 1
ATOM 683 C CA . SER A 1 85 ? 8.412 -2.541 -9.706 1.00 68.00 85 SER A CA 1
ATOM 684 C C . SER A 1 85 ? 7.981 -3.459 -8.565 1.00 68.00 85 SER A C 1
ATOM 686 O O . SER A 1 85 ? 7.078 -3.116 -7.802 1.00 68.00 85 SER A O 1
ATOM 688 N N . ALA A 1 86 ? 8.649 -4.604 -8.415 1.00 70.81 86 ALA A N 1
ATOM 689 C CA . ALA A 1 86 ? 8.372 -5.547 -7.338 1.00 70.81 86 ALA A CA 1
ATOM 690 C C . ALA A 1 86 ? 8.643 -4.928 -5.957 1.00 70.81 86 ALA A C 1
ATOM 692 O O . ALA A 1 86 ? 7.851 -5.116 -5.034 1.00 70.81 86 ALA A O 1
ATOM 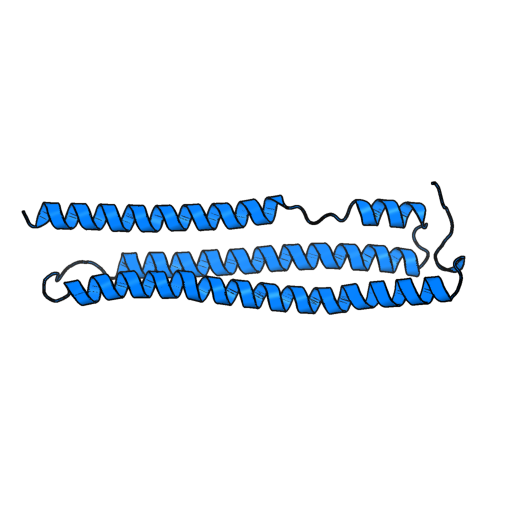693 N N . ILE A 1 87 ? 9.714 -4.136 -5.827 1.00 73.62 87 ILE A N 1
ATOM 694 C CA . ILE A 1 87 ? 10.031 -3.404 -4.594 1.00 73.62 87 ILE A CA 1
ATOM 695 C C . ILE A 1 87 ? 8.931 -2.385 -4.271 1.00 73.62 87 ILE A C 1
ATOM 697 O O . ILE A 1 87 ? 8.477 -2.342 -3.131 1.00 73.62 87 ILE A O 1
ATOM 701 N N . LEU A 1 88 ? 8.458 -1.603 -5.250 1.00 71.31 88 LEU A N 1
ATOM 702 C CA . LEU A 1 88 ? 7.386 -0.618 -5.047 1.00 71.31 88 LEU A CA 1
ATOM 703 C C . LEU A 1 88 ? 6.095 -1.300 -4.563 1.00 71.31 88 LEU A C 1
ATOM 705 O O . LEU A 1 88 ? 5.496 -0.853 -3.586 1.00 71.31 88 LEU A O 1
ATOM 709 N N . VAL A 1 89 ? 5.700 -2.410 -5.199 1.00 73.25 89 VAL A N 1
ATOM 710 C CA . VAL A 1 89 ? 4.521 -3.198 -4.795 1.00 73.25 89 VAL A CA 1
ATOM 711 C C . VAL A 1 89 ? 4.697 -3.756 -3.383 1.00 73.25 89 VAL A C 1
ATOM 713 O O . VAL A 1 89 ? 3.787 -3.641 -2.565 1.00 73.25 89 VAL A O 1
ATOM 716 N N . GLY A 1 90 ? 5.868 -4.316 -3.067 1.00 75.69 90 GLY A N 1
ATOM 717 C CA . GLY A 1 90 ? 6.162 -4.854 -1.739 1.00 75.69 90 GLY A CA 1
ATOM 718 C C . GLY A 1 90 ? 6.131 -3.784 -0.645 1.00 75.69 90 GLY A C 1
ATOM 719 O O . GLY A 1 90 ? 5.520 -3.988 0.403 1.00 75.69 90 GLY A O 1
ATOM 720 N N . VAL A 1 91 ? 6.734 -2.619 -0.892 1.00 75.75 91 VAL A N 1
ATOM 721 C CA . VAL A 1 91 ? 6.728 -1.487 0.048 1.00 75.75 91 VAL A CA 1
ATOM 722 C C . VAL A 1 91 ? 5.309 -0.970 0.273 1.00 75.75 91 VAL A C 1
ATOM 724 O O . VAL A 1 91 ? 4.927 -0.722 1.417 1.00 75.75 91 VAL A O 1
ATOM 727 N N . GLU A 1 92 ? 4.508 -0.848 -0.784 1.00 73.44 92 GLU A N 1
ATOM 728 C CA . GLU A 1 92 ? 3.123 -0.394 -0.667 1.00 73.44 92 GLU A CA 1
ATOM 729 C C . GLU A 1 92 ? 2.247 -1.414 0.070 1.00 73.44 92 GLU A C 1
ATOM 731 O O . GLU A 1 92 ? 1.466 -1.044 0.949 1.00 73.44 92 GLU A O 1
ATOM 736 N N . TYR A 1 93 ? 2.433 -2.704 -0.214 1.00 76.19 93 TYR A N 1
ATOM 737 C CA . TYR A 1 93 ? 1.778 -3.790 0.508 1.00 76.19 93 TYR A CA 1
ATOM 738 C C . TYR A 1 93 ? 2.095 -3.741 2.008 1.00 76.19 93 TYR A C 1
ATOM 740 O O . TYR A 1 93 ? 1.189 -3.829 2.840 1.00 76.19 93 TYR A O 1
ATOM 748 N N . LEU A 1 94 ? 3.367 -3.549 2.373 1.00 80.31 94 LEU A N 1
ATOM 749 C CA . LEU A 1 94 ? 3.787 -3.399 3.768 1.00 80.31 94 LEU A CA 1
ATOM 750 C C . LEU A 1 94 ? 3.199 -2.137 4.411 1.00 80.31 94 LEU A C 1
ATOM 752 O O . LEU A 1 94 ? 2.732 -2.197 5.549 1.00 80.31 94 LEU A O 1
ATOM 756 N N . ARG A 1 95 ? 3.176 -1.008 3.691 1.00 77.19 95 ARG A N 1
ATOM 757 C CA . ARG A 1 95 ? 2.595 0.259 4.163 1.00 77.19 95 ARG A CA 1
ATOM 758 C C . ARG A 1 95 ? 1.113 0.103 4.484 1.00 77.19 95 ARG A C 1
ATOM 760 O O . ARG A 1 95 ? 0.677 0.521 5.557 1.00 77.19 95 ARG A O 1
ATOM 767 N N . LEU A 1 96 ? 0.350 -0.486 3.567 1.00 76.62 96 LEU A N 1
ATOM 768 C CA . LEU A 1 96 ? -1.087 -0.670 3.729 1.00 76.62 96 LEU A CA 1
ATOM 769 C C . LEU A 1 96 ? -1.400 -1.683 4.835 1.00 76.62 96 LEU A C 1
ATOM 771 O O . LEU A 1 96 ? -2.217 -1.376 5.698 1.00 76.62 96 LEU A O 1
ATOM 775 N N . ASN A 1 97 ? -0.702 -2.822 4.893 1.00 79.00 97 ASN A N 1
ATOM 776 C CA . ASN A 1 97 ? -0.860 -3.778 5.996 1.00 79.00 97 ASN A CA 1
ATOM 777 C C . ASN A 1 97 ? -0.536 -3.158 7.355 1.00 79.00 97 ASN A C 1
ATOM 779 O O . ASN A 1 97 ? -1.257 -3.372 8.327 1.00 79.00 97 ASN A O 1
ATOM 783 N N . TYR A 1 98 ? 0.526 -2.355 7.435 1.00 82.75 98 TYR A N 1
ATOM 784 C CA . TYR A 1 98 ? 0.870 -1.641 8.659 1.00 82.75 98 TYR A CA 1
ATOM 785 C C . TYR A 1 98 ? -0.220 -0.641 9.066 1.00 82.75 98 TYR A C 1
ATOM 787 O O . TYR A 1 98 ? -0.587 -0.568 10.240 1.00 82.75 98 TYR A O 1
ATOM 795 N N . TYR A 1 99 ? -0.744 0.125 8.104 1.00 82.25 99 TYR A N 1
ATOM 796 C CA . TYR A 1 99 ? -1.805 1.102 8.339 1.00 82.25 99 TYR A CA 1
ATOM 797 C C . TYR A 1 99 ? -3.094 0.427 8.813 1.00 82.25 99 TYR A C 1
ATOM 799 O O . TYR A 1 99 ? -3.570 0.721 9.910 1.00 82.25 99 TYR A O 1
ATOM 807 N N . TYR A 1 100 ? -3.615 -0.523 8.036 1.00 81.69 100 TYR A N 1
ATOM 808 C CA . TYR A 1 100 ? -4.840 -1.241 8.374 1.00 81.69 100 TYR A CA 1
ATOM 809 C C . TYR A 1 100 ? -4.683 -2.045 9.663 1.00 81.69 100 TYR A C 1
ATOM 811 O O . TYR A 1 100 ? -5.544 -1.960 10.533 1.00 81.69 100 TYR A O 1
ATOM 819 N N . GLY A 1 101 ? -3.540 -2.704 9.871 1.00 84.31 101 GLY A N 1
ATOM 820 C CA . GLY A 1 101 ? -3.243 -3.410 11.116 1.00 84.31 101 GLY A CA 1
ATOM 821 C C . GLY A 1 101 ? -3.273 -2.499 12.347 1.00 84.31 101 GLY A C 1
ATOM 822 O O . GLY A 1 101 ? -3.786 -2.898 13.394 1.00 84.31 101 GLY A O 1
ATOM 823 N N . LYS A 1 102 ? -2.788 -1.254 12.238 1.00 87.19 102 LYS A N 1
ATOM 824 C CA . LYS A 1 102 ? -2.929 -0.262 13.314 1.00 87.19 102 LYS A CA 1
ATOM 825 C C . LYS A 1 102 ? -4.380 0.130 13.549 1.00 87.19 102 LYS A C 1
ATOM 827 O O . LYS A 1 102 ? -4.813 0.089 14.696 1.00 87.19 102 LYS A O 1
ATOM 832 N N . VAL A 1 103 ? -5.123 0.473 12.496 1.00 86.38 103 VAL A N 1
ATOM 833 C CA . VAL A 1 103 ? -6.539 0.858 12.609 1.00 86.38 103 VAL A CA 1
ATOM 834 C C . VAL A 1 103 ? -7.335 -0.257 13.287 1.00 86.38 103 VAL A C 1
ATOM 836 O O . VAL A 1 103 ? -7.949 -0.030 14.326 1.00 86.38 103 VAL A O 1
ATOM 839 N N . THR A 1 104 ? -7.252 -1.488 12.779 1.00 85.94 104 THR A N 1
ATOM 840 C CA . THR A 1 104 ? -7.959 -2.645 13.345 1.00 85.94 104 THR A CA 1
ATOM 841 C C . THR A 1 104 ? -7.580 -2.877 14.808 1.00 85.94 104 THR A C 1
ATOM 843 O O . THR A 1 104 ? -8.450 -3.143 15.634 1.00 85.94 104 THR A O 1
ATOM 846 N N . LYS A 1 105 ? -6.302 -2.713 15.174 1.00 89.62 105 LYS A N 1
ATOM 847 C CA . LYS A 1 105 ? -5.849 -2.855 16.565 1.00 89.62 105 LYS A CA 1
ATOM 848 C C . LYS A 1 105 ? -6.461 -1.804 17.496 1.00 89.62 105 LYS A C 1
ATOM 850 O O . LYS A 1 105 ? -6.882 -2.164 18.593 1.00 89.62 105 LYS A O 1
ATOM 855 N N . VAL A 1 106 ? -6.532 -0.541 17.074 1.00 90.06 106 VAL A N 1
ATOM 856 C CA . VAL A 1 106 ? -7.129 0.548 17.870 1.00 90.06 106 VAL A CA 1
ATOM 857 C C . VAL A 1 106 ? -8.618 0.300 18.104 1.00 90.06 106 VAL A C 1
ATOM 859 O O . VAL A 1 106 ? -9.074 0.301 19.248 1.00 90.06 106 VAL A O 1
ATOM 862 N N . TYR A 1 107 ? -9.362 -0.031 17.046 1.00 89.06 107 TYR A N 1
ATOM 863 C CA . TYR A 1 107 ? -10.777 -0.397 17.156 1.00 89.06 107 TYR A CA 1
ATOM 864 C C . TYR A 1 107 ? -10.987 -1.640 18.032 1.00 89.06 107 TYR A C 1
ATOM 866 O O . TYR A 1 107 ? -11.848 -1.633 18.910 1.00 89.06 107 TYR A O 1
ATOM 874 N N . SER A 1 108 ? -10.178 -2.688 17.855 1.00 90.19 108 SER A N 1
ATOM 875 C CA . SER A 1 108 ? -10.250 -3.912 18.663 1.00 90.19 108 SER A CA 1
ATOM 876 C C . SER A 1 108 ? -9.982 -3.641 20.146 1.00 90.19 108 SER A C 1
ATOM 878 O O . SER A 1 108 ? -10.718 -4.127 21.008 1.00 90.19 108 SER A O 1
ATOM 880 N N . ASN A 1 109 ? -8.985 -2.810 20.466 1.00 92.50 109 ASN A N 1
ATOM 881 C CA . ASN A 1 109 ? -8.693 -2.393 21.836 1.00 92.50 109 ASN A CA 1
ATOM 882 C C . ASN A 1 109 ? -9.856 -1.609 22.459 1.00 92.50 109 ASN A C 1
ATOM 884 O O . ASN A 1 109 ? -10.183 -1.838 23.628 1.00 92.50 109 ASN A O 1
ATOM 888 N N . PHE A 1 110 ? -10.485 -0.714 21.693 1.00 91.38 110 PHE A N 1
ATOM 889 C CA . PHE A 1 110 ? -11.632 0.061 22.158 1.00 91.38 110 PHE A CA 1
ATOM 890 C C . PHE A 1 110 ? -12.848 -0.836 22.410 1.00 91.38 110 PHE A C 1
ATOM 892 O O . PHE A 1 110 ? -13.366 -0.861 23.527 1.00 91.38 110 PHE A O 1
ATOM 899 N N . ILE A 1 111 ? -13.224 -1.665 21.430 1.00 91.56 111 ILE A N 1
ATOM 900 C CA . ILE A 1 111 ? -14.320 -2.645 21.528 1.00 91.56 111 ILE A CA 1
ATOM 901 C C . ILE A 1 111 ? -14.107 -3.599 22.714 1.00 91.56 111 ILE A C 1
ATOM 903 O O . ILE A 1 111 ? -15.035 -3.890 23.469 1.00 91.56 111 ILE A O 1
ATOM 907 N N . SER A 1 112 ? -12.865 -4.038 22.931 1.00 91.69 112 SER A N 1
ATOM 908 C CA . SER A 1 112 ? -12.474 -4.916 24.044 1.00 91.69 112 SER A CA 1
ATOM 909 C C . SER A 1 112 ? -12.357 -4.190 25.391 1.00 91.69 112 SER A C 1
ATOM 911 O O . SER A 1 112 ? -11.902 -4.785 26.367 1.00 91.69 112 SER A O 1
ATOM 913 N N . ASN A 1 113 ? -12.748 -2.912 25.474 1.00 90.19 113 ASN A N 1
ATOM 914 C CA . ASN A 1 113 ? -12.730 -2.090 26.688 1.00 90.19 113 ASN A CA 1
ATOM 915 C C . ASN A 1 113 ? -11.330 -1.920 27.328 1.00 90.19 113 ASN A C 1
ATOM 917 O O . ASN A 1 113 ? -11.225 -1.648 28.536 1.00 90.19 113 ASN A O 1
ATOM 921 N N . ARG A 1 114 ? -10.260 -2.081 26.532 1.00 91.94 114 ARG A N 1
ATOM 922 C CA . ARG A 1 114 ? -8.857 -1.923 26.962 1.00 91.94 114 ARG A CA 1
ATOM 923 C C . ARG A 1 114 ? -8.411 -0.462 26.994 1.00 91.94 114 ARG A C 1
ATOM 925 O O . ARG A 1 114 ? -7.558 -0.133 27.809 1.00 91.94 114 ARG A O 1
ATOM 932 N N . ILE A 1 115 ? -9.010 0.382 26.155 1.00 92.00 115 ILE A N 1
ATOM 933 C CA . ILE A 1 115 ? -8.765 1.830 26.083 1.00 92.00 115 ILE A CA 1
ATOM 934 C C . ILE A 1 115 ? -10.075 2.614 26.275 1.00 92.00 115 ILE A C 1
ATOM 936 O O . ILE A 1 115 ? -11.162 2.059 26.087 1.00 92.00 115 ILE A O 1
ATOM 940 N N . THR A 1 116 ? -9.982 3.879 26.691 1.00 92.69 116 THR A N 1
ATOM 941 C CA . THR A 1 116 ? -11.127 4.808 26.799 1.00 92.69 116 THR A CA 1
ATOM 942 C C . THR A 1 116 ? -11.432 5.482 25.462 1.00 92.69 116 THR A C 1
ATOM 944 O O . THR A 1 116 ? -10.634 5.409 24.529 1.00 92.69 116 THR A O 1
ATOM 947 N N . PHE A 1 117 ? -12.578 6.163 25.354 1.00 88.56 117 PHE A N 1
ATOM 948 C CA . PHE A 1 117 ? -12.907 6.927 24.149 1.00 88.56 117 PHE A CA 1
ATOM 949 C C . PHE A 1 117 ? -11.896 8.050 23.866 1.00 88.56 117 PHE A C 1
ATOM 951 O O . PHE A 1 117 ? -11.482 8.204 22.724 1.00 88.56 117 PHE A O 1
ATOM 958 N N . ALA A 1 118 ? -11.438 8.781 24.887 1.00 88.69 118 ALA A N 1
ATOM 959 C CA . ALA A 1 118 ? -10.394 9.798 24.724 1.00 88.69 118 ALA A CA 1
ATOM 960 C C . ALA A 1 118 ? -9.098 9.218 24.126 1.00 88.69 118 ALA A C 1
ATOM 962 O O . ALA A 1 118 ? -8.525 9.805 23.213 1.00 88.69 118 ALA A O 1
ATOM 963 N N . GLN A 1 119 ? -8.678 8.037 24.594 1.00 91.25 119 GLN A N 1
ATOM 964 C CA . GLN A 1 119 ? -7.511 7.332 24.052 1.00 91.25 119 GLN A CA 1
ATOM 965 C C . GLN A 1 119 ? -7.758 6.823 22.629 1.00 91.25 119 GLN A C 1
ATOM 967 O O . GLN A 1 119 ? -6.875 6.902 21.784 1.00 91.25 119 GLN A O 1
ATOM 972 N N . PHE A 1 120 ? -8.960 6.316 22.350 1.00 89.62 120 PHE A N 1
ATOM 973 C CA . PHE A 1 120 ? -9.352 5.894 21.009 1.00 89.62 120 PHE A CA 1
ATOM 974 C C . PHE A 1 120 ? -9.314 7.059 20.011 1.00 89.62 120 PHE A C 1
ATOM 976 O O . PHE A 1 120 ? -8.754 6.896 18.932 1.00 89.62 120 PHE A O 1
ATOM 983 N N . ASP A 1 121 ? -9.857 8.224 20.372 1.00 88.06 121 ASP A N 1
ATOM 984 C CA . ASP A 1 121 ? -9.854 9.424 19.525 1.00 88.06 121 ASP A CA 1
ATOM 985 C C . ASP A 1 121 ? -8.422 9.926 19.276 1.00 88.06 121 ASP A C 1
ATOM 987 O O . ASP A 1 121 ? -8.037 10.185 18.135 1.00 88.06 121 ASP A O 1
ATOM 991 N N . GLU A 1 122 ? -7.582 9.956 20.315 1.00 89.19 122 GLU A N 1
ATOM 992 C CA . GLU A 1 122 ? -6.165 10.318 20.193 1.00 89.19 122 GLU A CA 1
ATOM 993 C C . GLU A 1 122 ? -5.386 9.338 19.295 1.00 89.19 122 GLU A C 1
ATOM 995 O O . GLU A 1 122 ? -4.661 9.748 18.383 1.00 89.19 122 GLU A O 1
ATOM 1000 N N . GLU A 1 123 ? -5.530 8.028 19.512 1.00 87.88 123 GLU A N 1
ATOM 1001 C CA . GLU A 1 123 ? -4.853 7.010 18.705 1.00 87.88 123 GLU A CA 1
ATOM 1002 C C . GLU A 1 123 ? -5.356 7.008 17.253 1.00 87.88 123 GLU A C 1
ATOM 1004 O O . GLU A 1 123 ? -4.546 6.885 16.331 1.00 87.88 123 GLU A O 1
ATOM 1009 N N . ALA A 1 124 ? -6.658 7.202 17.026 1.00 82.75 124 ALA A N 1
ATOM 1010 C CA . ALA A 1 124 ? -7.243 7.294 15.691 1.00 82.75 124 ALA A CA 1
ATOM 1011 C C . ALA A 1 124 ? -6.724 8.518 14.918 1.00 82.75 124 ALA A C 1
ATOM 1013 O O . ALA A 1 124 ? -6.353 8.388 13.750 1.00 82.75 124 ALA A O 1
ATOM 1014 N N . GLN A 1 125 ? -6.614 9.682 15.567 1.00 80.75 125 GLN A N 1
ATOM 1015 C CA . GLN A 1 125 ? -6.061 10.898 14.954 1.00 80.75 125 GLN A CA 1
ATOM 1016 C C . GLN A 1 125 ? -4.576 10.759 14.599 1.00 80.75 125 GLN A C 1
ATOM 1018 O O . GLN A 1 125 ? -4.119 11.318 13.599 1.00 80.75 125 GLN A O 1
ATOM 1023 N N . ASN A 1 126 ? -3.826 9.972 15.373 1.00 82.88 126 ASN A N 1
ATOM 1024 C CA . ASN A 1 126 ? -2.417 9.681 15.113 1.00 82.88 126 ASN A CA 1
ATOM 1025 C C . ASN A 1 126 ? -2.199 8.682 13.960 1.00 82.88 126 ASN A C 1
ATOM 1027 O O . ASN A 1 126 ? -1.086 8.576 13.427 1.00 82.88 126 ASN A O 1
ATOM 1031 N N . ILE A 1 127 ? -3.237 7.956 13.532 1.00 78.94 127 ILE A N 1
ATOM 1032 C CA . ILE A 1 127 ? -3.176 7.051 12.381 1.00 78.94 127 ILE A CA 1
ATOM 1033 C C . ILE A 1 127 ? -3.443 7.843 11.094 1.00 78.94 127 ILE A C 1
ATOM 1035 O O . ILE A 1 127 ? -4.459 7.690 10.420 1.00 78.94 127 ILE A O 1
ATOM 1039 N N . GLN A 1 128 ? -2.484 8.688 10.712 1.00 65.19 128 GLN A N 1
ATOM 1040 C CA . GLN A 1 128 ? -2.488 9.323 9.394 1.00 65.19 128 GLN A CA 1
ATOM 1041 C C . GLN A 1 128 ? -1.604 8.551 8.409 1.00 65.19 128 GLN A C 1
ATOM 1043 O O . GLN A 1 128 ? -0.464 8.193 8.741 1.00 65.19 128 GLN A O 1
ATOM 1048 N N . PRO A 1 129 ? -2.083 8.297 7.177 1.00 63.06 129 PRO A N 1
ATOM 1049 C CA . PRO A 1 129 ? -1.236 7.753 6.131 1.00 63.06 129 PRO A CA 1
ATOM 1050 C C . PRO A 1 129 ? -0.132 8.770 5.824 1.00 63.06 129 PRO A C 1
ATOM 1052 O O . PRO A 1 129 ? -0.383 9.871 5.338 1.00 63.06 129 PRO A O 1
ATOM 1055 N N . LYS A 1 130 ? 1.118 8.413 6.128 1.00 64.50 130 LYS A N 1
ATOM 1056 C CA . LYS A 1 130 ? 2.259 9.291 5.861 1.00 64.50 130 LYS A CA 1
ATOM 1057 C C . LYS A 1 130 ? 2.458 9.443 4.346 1.00 64.50 130 LYS A C 1
ATOM 1059 O O . LYS A 1 130 ? 2.870 8.497 3.678 1.00 64.50 130 LYS A O 1
ATOM 1064 N N . VAL A 1 131 ? 2.195 10.645 3.828 1.00 61.06 131 VAL A N 1
ATOM 1065 C CA . VAL A 1 131 ? 2.231 10.996 2.390 1.00 61.06 131 VAL A CA 1
ATOM 1066 C C . VAL A 1 131 ? 3.638 10.891 1.782 1.00 61.06 131 VAL A C 1
ATOM 1068 O O . VAL A 1 131 ? 3.785 10.644 0.586 1.00 61.06 131 VAL A O 1
ATOM 1071 N N . TRP A 1 132 ? 4.691 11.020 2.596 1.00 57.88 132 TRP A N 1
ATOM 1072 C CA . TRP A 1 132 ? 6.076 11.025 2.108 1.00 57.88 132 TRP A CA 1
ATOM 1073 C C . TRP A 1 132 ? 6.481 9.732 1.390 1.00 57.88 132 TRP A C 1
ATOM 1075 O O . TRP A 1 132 ? 7.292 9.793 0.472 1.00 57.88 132 TRP A O 1
ATOM 1085 N N . TYR A 1 133 ? 5.893 8.582 1.743 1.00 60.22 133 TYR A N 1
ATOM 1086 C CA . TYR A 1 133 ? 6.151 7.323 1.038 1.00 60.22 133 TYR A CA 1
ATOM 1087 C C . TYR A 1 133 ? 5.715 7.408 -0.427 1.00 60.22 133 TYR A C 1
ATOM 1089 O O . TYR A 1 133 ? 6.491 7.074 -1.314 1.00 60.22 133 TYR A O 1
ATOM 1097 N N . SER A 1 134 ? 4.518 7.934 -0.697 1.00 56.84 134 SER A N 1
ATOM 1098 C CA . SER A 1 134 ? 4.011 8.125 -2.061 1.00 56.84 134 SER A CA 1
ATOM 1099 C C . SER A 1 134 ? 4.870 9.109 -2.864 1.00 56.84 134 SER A C 1
ATOM 1101 O O . SER A 1 134 ? 5.104 8.891 -4.050 1.00 56.84 134 SER A O 1
ATOM 1103 N N . ILE A 1 135 ? 5.405 10.147 -2.210 1.00 62.75 135 ILE A N 1
ATOM 1104 C CA . ILE A 1 135 ? 6.347 11.100 -2.824 1.00 62.75 135 ILE A CA 1
ATOM 1105 C C . ILE A 1 135 ? 7.665 10.406 -3.187 1.00 62.75 135 ILE A C 1
ATOM 1107 O O . ILE A 1 135 ? 8.190 10.619 -4.277 1.00 62.75 135 ILE A O 1
ATOM 1111 N N . LEU A 1 136 ? 8.188 9.551 -2.306 1.00 63.12 136 LEU A N 1
ATOM 1112 C CA . LEU A 1 136 ? 9.445 8.837 -2.533 1.00 63.12 136 LEU A CA 1
ATOM 1113 C C . LEU A 1 136 ? 9.317 7.825 -3.683 1.00 63.12 136 LEU A C 1
ATOM 1115 O O . LEU A 1 136 ? 10.197 7.748 -4.542 1.00 63.12 136 LEU A O 1
ATOM 1119 N N . LEU A 1 137 ? 8.191 7.102 -3.741 1.00 61.72 137 LEU A N 1
ATOM 1120 C CA . LEU A 1 137 ? 7.865 6.160 -4.820 1.00 61.72 137 LEU A CA 1
ATOM 1121 C C . LEU A 1 137 ? 7.726 6.894 -6.167 1.00 61.72 137 LEU A C 1
ATOM 1123 O O . LEU A 1 137 ? 8.375 6.518 -7.145 1.00 61.72 137 LEU A O 1
ATOM 1127 N N . GLY A 1 138 ? 6.936 7.975 -6.208 1.00 59.69 138 GLY A N 1
ATOM 1128 C CA . GLY A 1 138 ? 6.745 8.790 -7.412 1.00 59.69 138 GLY A CA 1
ATOM 1129 C C . GLY A 1 138 ? 8.034 9.463 -7.893 1.00 59.69 138 GLY A C 1
ATOM 1130 O O . GLY A 1 138 ? 8.332 9.447 -9.087 1.00 59.69 138 GLY A O 1
ATOM 1131 N N . GLY A 1 139 ? 8.844 9.985 -6.969 1.00 63.81 139 GLY A N 1
ATOM 1132 C CA . GLY A 1 139 ? 10.144 10.579 -7.279 1.00 63.81 139 GLY A CA 1
ATOM 1133 C C . GLY A 1 139 ? 11.141 9.565 -7.846 1.00 63.81 139 GLY A C 1
ATOM 1134 O O . GLY A 1 139 ? 11.810 9.853 -8.836 1.00 63.81 139 GLY A O 1
ATOM 1135 N N . THR A 1 140 ? 11.198 8.353 -7.283 1.00 63.81 140 THR A N 1
ATOM 1136 C CA . THR A 1 140 ? 12.089 7.282 -7.773 1.00 63.81 140 THR A CA 1
ATOM 1137 C C . THR A 1 140 ? 11.713 6.849 -9.191 1.00 63.81 140 THR A C 1
ATOM 1139 O O . THR A 1 140 ? 12.585 6.734 -10.052 1.00 63.81 140 THR A O 1
ATOM 1142 N N . ALA A 1 141 ? 10.416 6.671 -9.467 1.00 61.66 141 ALA A N 1
ATOM 1143 C CA . ALA A 1 141 ? 9.933 6.334 -10.805 1.00 61.66 141 ALA A CA 1
ATOM 1144 C C . ALA A 1 141 ? 10.269 7.428 -11.836 1.00 61.66 141 ALA A C 1
ATOM 1146 O O . ALA A 1 141 ? 10.721 7.118 -12.939 1.00 61.66 141 ALA A O 1
ATOM 1147 N N . LEU A 1 142 ? 10.115 8.704 -11.465 1.00 63.09 142 LEU A N 1
ATOM 1148 C CA . LEU A 1 142 ? 10.458 9.839 -12.323 1.00 63.09 142 LEU A CA 1
ATOM 1149 C C . LEU A 1 142 ? 11.962 9.898 -12.635 1.00 63.09 142 LEU A C 1
ATOM 1151 O O . LEU A 1 142 ? 12.338 10.117 -13.784 1.00 63.09 142 LEU A O 1
ATOM 1155 N N . ILE A 1 143 ? 12.824 9.660 -11.640 1.00 71.50 143 ILE A N 1
ATOM 1156 C CA . ILE A 1 143 ?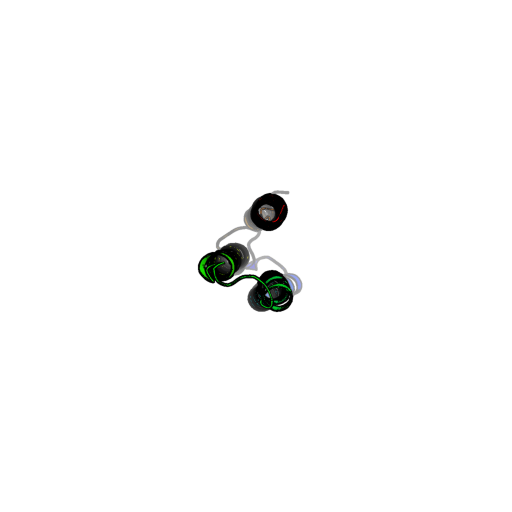 14.283 9.630 -11.834 1.00 71.50 143 ILE A CA 1
ATOM 1157 C C . ILE A 1 143 ? 14.672 8.514 -12.808 1.00 71.50 143 ILE A C 1
ATOM 1159 O O . ILE A 1 143 ? 15.421 8.763 -13.751 1.00 71.50 143 ILE A O 1
ATOM 1163 N N . LEU A 1 144 ? 14.140 7.302 -12.625 1.00 65.25 144 LEU A N 1
ATOM 1164 C CA . LEU A 1 144 ? 14.427 6.173 -13.517 1.00 65.25 144 LEU A CA 1
ATOM 1165 C C . LEU A 1 144 ? 13.957 6.441 -14.953 1.00 65.25 144 LEU A C 1
ATOM 1167 O O . LEU A 1 144 ? 14.668 6.113 -15.902 1.00 65.25 144 LEU A O 1
ATOM 1171 N N . PHE A 1 145 ? 12.803 7.090 -15.118 1.00 63.38 145 PHE A N 1
ATOM 1172 C CA . PHE A 1 145 ? 12.303 7.506 -16.427 1.00 63.38 145 PHE A CA 1
ATOM 1173 C C . PHE A 1 145 ? 13.235 8.520 -17.109 1.00 63.38 145 PHE A C 1
ATOM 1175 O O . PHE A 1 145 ? 13.605 8.333 -18.269 1.00 63.38 145 PHE A O 1
ATOM 1182 N N . ILE A 1 146 ? 13.673 9.555 -16.381 1.00 68.19 146 ILE A N 1
ATOM 1183 C CA . ILE A 1 146 ? 14.613 10.564 -16.895 1.00 68.19 146 ILE A CA 1
ATOM 1184 C C . ILE A 1 146 ? 15.944 9.916 -17.289 1.00 68.19 146 ILE A C 1
ATOM 1186 O O . ILE A 1 146 ? 16.465 10.205 -18.364 1.00 68.19 146 ILE A O 1
ATOM 1190 N N . LEU A 1 147 ? 16.479 9.016 -16.458 1.00 65.38 147 LEU A N 1
ATOM 1191 C CA . LEU A 1 147 ? 17.719 8.295 -16.753 1.00 65.38 147 LEU A CA 1
ATOM 1192 C C . LEU A 1 147 ? 17.587 7.413 -18.001 1.00 65.38 147 LEU A C 1
ATOM 1194 O O . LEU A 1 147 ? 18.502 7.387 -18.823 1.00 65.38 147 LEU A O 1
ATOM 1198 N N . GLY A 1 148 ? 16.445 6.742 -18.180 1.00 63.84 148 GLY A N 1
ATOM 1199 C CA . GLY A 1 148 ? 16.157 5.955 -19.380 1.00 63.84 148 GLY A CA 1
ATOM 1200 C C . GLY A 1 148 ? 16.129 6.805 -20.654 1.00 63.84 148 GLY A C 1
ATOM 1201 O O . GLY A 1 148 ? 16.751 6.436 -21.652 1.00 63.84 148 GLY A O 1
ATOM 1202 N N . ILE A 1 149 ? 15.475 7.974 -20.613 1.00 64.12 149 ILE A N 1
ATOM 1203 C CA . ILE A 1 149 ? 15.467 8.928 -21.735 1.00 64.12 149 ILE A CA 1
ATOM 1204 C C . ILE A 1 149 ? 16.877 9.448 -22.013 1.00 64.12 149 ILE A C 1
ATOM 1206 O O . ILE A 1 149 ? 17.318 9.426 -23.160 1.00 64.12 149 ILE A O 1
ATOM 1210 N N . ALA A 1 150 ? 17.591 9.903 -20.981 1.00 69.69 150 ALA A N 1
ATOM 1211 C CA . ALA A 1 150 ? 18.934 10.455 -21.124 1.00 69.69 150 ALA A CA 1
ATOM 1212 C C . ALA A 1 150 ? 19.890 9.438 -21.758 1.00 69.69 150 ALA A C 1
ATOM 1214 O O . ALA A 1 150 ? 20.616 9.778 -22.690 1.00 69.69 150 ALA A O 1
ATOM 1215 N N . TYR A 1 151 ? 19.836 8.178 -21.318 1.00 66.00 151 TYR A N 1
ATOM 1216 C CA . TYR A 1 151 ? 20.620 7.100 -21.913 1.00 66.00 151 TYR A CA 1
ATOM 1217 C C . TYR A 1 151 ? 20.267 6.879 -23.392 1.00 66.00 151 TYR A C 1
ATOM 1219 O O . TYR A 1 151 ? 21.163 6.858 -24.23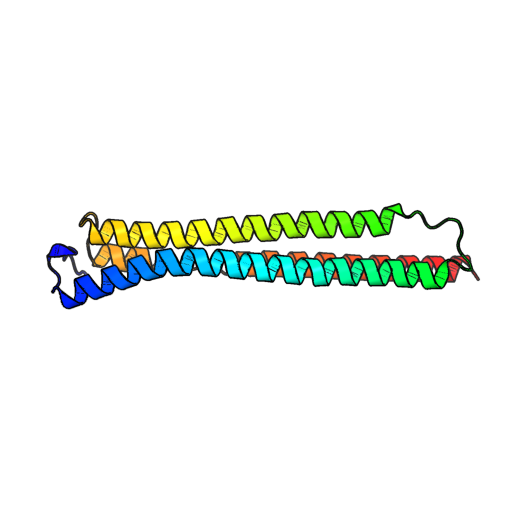5 1.00 66.00 151 TYR A O 1
ATOM 1227 N N . GLY A 1 152 ? 18.974 6.788 -23.730 1.00 61.91 152 GLY A N 1
ATOM 1228 C CA . GLY A 1 152 ? 18.527 6.613 -25.116 1.00 61.91 152 GLY A CA 1
ATOM 1229 C C . GLY A 1 152 ? 18.957 7.756 -26.043 1.00 61.91 152 GLY A C 1
ATOM 1230 O O . GLY A 1 152 ? 19.371 7.514 -27.177 1.00 61.91 152 GLY A O 1
ATOM 1231 N N . VAL A 1 153 ? 18.921 8.998 -25.551 1.00 68.50 153 VAL A N 1
ATOM 1232 C CA . VAL A 1 153 ? 19.379 10.183 -26.293 1.00 68.50 153 VAL A CA 1
ATOM 1233 C C . VAL A 1 153 ? 20.895 10.151 -26.508 1.00 68.50 153 VAL A C 1
ATOM 1235 O O . VAL A 1 153 ? 21.351 10.389 -27.625 1.00 68.50 153 VAL A O 1
ATOM 1238 N N . VAL A 1 154 ? 21.682 9.828 -25.475 1.00 71.69 154 VAL A N 1
ATOM 1239 C CA . VAL A 1 154 ? 23.152 9.748 -25.568 1.00 71.69 154 VAL A CA 1
ATOM 1240 C C . VAL A 1 154 ? 23.592 8.662 -26.551 1.00 71.69 154 VAL A C 1
ATOM 1242 O O . VAL A 1 154 ? 24.409 8.938 -27.427 1.00 71.69 154 VAL A O 1
ATOM 1245 N N . GLU A 1 155 ? 23.018 7.460 -26.470 1.00 64.75 155 GLU A N 1
ATOM 1246 C CA . GLU A 1 155 ? 23.253 6.384 -27.446 1.00 64.75 155 GLU A CA 1
ATOM 1247 C C . GLU A 1 155 ? 22.891 6.826 -28.872 1.00 64.75 155 GLU A C 1
ATOM 1249 O O . GLU A 1 155 ? 23.660 6.606 -29.810 1.00 64.75 155 GLU A O 1
ATOM 1254 N N . GLY A 1 156 ? 21.762 7.527 -29.040 1.00 62.75 156 GLY A N 1
ATOM 1255 C CA . GLY A 1 156 ? 21.349 8.095 -30.324 1.00 62.75 156 GLY A CA 1
ATOM 1256 C C . GLY A 1 156 ? 22.366 9.088 -30.901 1.00 62.75 156 GLY A C 1
ATOM 1257 O O . GLY A 1 156 ? 22.696 9.016 -32.087 1.00 62.75 156 GLY A O 1
ATOM 1258 N N . PHE A 1 157 ? 22.919 9.979 -30.072 1.00 68.75 157 PHE A N 1
ATOM 1259 C CA . PHE A 1 157 ? 23.964 10.918 -30.491 1.00 68.75 157 PHE A CA 1
ATOM 1260 C C . PHE A 1 157 ? 25.290 10.226 -30.818 1.00 68.75 157 PHE A C 1
ATOM 1262 O O . PHE A 1 157 ? 25.901 10.549 -31.837 1.00 68.75 157 PHE A O 1
ATOM 1269 N N . ILE A 1 158 ? 25.725 9.258 -30.005 1.00 68.69 158 ILE A N 1
ATOM 1270 C CA . ILE A 1 158 ? 26.938 8.466 -30.271 1.00 68.69 158 ILE A CA 1
ATOM 1271 C C . ILE A 1 158 ? 26.804 7.725 -31.606 1.00 68.69 158 ILE A C 1
ATOM 1273 O O . ILE A 1 158 ? 27.742 7.708 -32.403 1.00 68.69 158 ILE A O 1
ATOM 1277 N N . TYR A 1 159 ? 25.630 7.157 -31.885 1.00 60.94 159 TYR A N 1
ATOM 1278 C CA . TYR A 1 159 ? 25.344 6.486 -33.149 1.00 60.94 159 TYR A CA 1
ATOM 1279 C C . TYR A 1 159 ? 25.416 7.437 -34.353 1.00 60.94 159 TYR A C 1
ATOM 1281 O O . TYR A 1 159 ? 26.056 7.117 -35.356 1.00 60.94 159 TYR A O 1
ATOM 1289 N N . LEU A 1 160 ? 24.801 8.620 -34.256 1.00 64.44 160 LEU A N 1
ATOM 1290 C CA . LEU A 1 160 ? 24.864 9.635 -35.31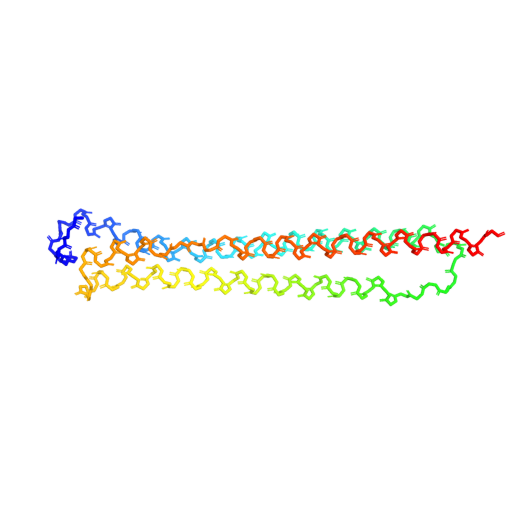4 1.00 64.44 160 LEU A CA 1
ATOM 1291 C C . LEU A 1 160 ? 26.287 10.173 -35.524 1.00 64.44 160 LEU A C 1
ATOM 1293 O O . LEU A 1 160 ? 26.642 10.511 -36.650 1.00 64.44 160 LEU A O 1
ATOM 1297 N N . GLY A 1 161 ? 27.098 10.238 -34.465 1.00 64.62 161 GLY A N 1
ATOM 1298 C CA . GLY A 1 161 ? 28.499 10.658 -34.528 1.00 64.62 161 GLY A CA 1
ATOM 1299 C C . GLY A 1 161 ? 29.445 9.606 -35.114 1.00 64.62 161 GLY A C 1
ATOM 1300 O O . GLY A 1 161 ? 30.405 9.975 -35.775 1.00 64.62 161 GLY A O 1
ATOM 1301 N N . ARG A 1 162 ? 29.176 8.307 -34.914 1.00 61.19 162 ARG A N 1
ATOM 1302 C CA . ARG A 1 162 ? 29.968 7.202 -35.494 1.00 61.19 162 ARG A CA 1
ATOM 1303 C C . ARG A 1 162 ? 29.715 6.959 -36.986 1.00 61.19 162 ARG A C 1
ATOM 1305 O O . ARG A 1 162 ? 30.548 6.335 -37.628 1.00 61.19 162 ARG A O 1
ATOM 1312 N N . ASN A 1 163 ? 28.571 7.400 -37.510 1.00 54.56 163 ASN A N 1
ATOM 1313 C CA . ASN A 1 163 ? 28.158 7.199 -38.907 1.00 54.56 163 ASN A CA 1
ATOM 1314 C C . ASN A 1 163 ? 28.267 8.468 -39.775 1.00 54.56 163 ASN A C 1
ATOM 1316 O O . ASN A 1 163 ? 27.660 8.531 -40.846 1.00 54.56 163 ASN A O 1
ATOM 1320 N N . ARG A 1 164 ? 28.996 9.481 -39.301 1.00 52.84 164 ARG A N 1
ATOM 1321 C CA . ARG A 1 164 ? 29.459 10.629 -40.091 1.00 52.84 164 ARG A CA 1
ATOM 1322 C C . ARG A 1 164 ? 30.940 10.462 -40.382 1.00 52.84 164 ARG A C 1
ATOM 1324 O O . ARG A 1 164 ? 31.337 10.868 -41.491 1.00 52.84 164 ARG A O 1
#

pLDDT: mean 71.7, std 12.86, range [46.34, 93.75]

Organism: Tectimicrobiota bacterium (NCBI:txid2528274)

Radius of gyration: 25.29 Å; chains: 1; bounding box: 57×24×71 Å

Foldseek 3Di:
DDFQDALVRDDPVVNVVLVVVLVCLVVVLVVVLVVVLVVLVVVLCCVLVVLLCVVVVVCVVCVVPDDDPDPPPSVVLSVVSVVLSVVLSVVVSVLSCVLSVQLSVLSVCRSVRVGGPNVSVVSVVVSDSDCVSVVVSVVVVVVSVVVSVVVVVVVVVVVVVVVD

Secondary structure (DSSP, 8-state):
------GGGS-HHHHHHHHHHHHHHHHHHHHHHHHHHHHHHHHHHHHHHHHHHHHHHHHHHHTTT-S---THHHHHHHHHHHHHHHHHHHHHHHHHHHHHHHHHHHHHHHHTTSS-HHHHHHHHHH----THHHHHHHHHHHHHHHHHHHHHHHHHHHHHHHT-

Sequence (164 aa):
MNDNRKFKDFPDDYKSKIHQEHTSYYIRGEDQINQAAFLYIKHLFLLNGGGAVAVLSYKGATFTKLPDLSLGYPLLFLTLGLIFSAILVGVEYLRLNYYYGKVTKVYSNFISNRITFAQFDEEAQNIQPKVWYSILLGGTALILFILGIAYGVVEGFIYLGRNR